Protein AF-A0A497QQV9-F1 (afdb_monomer_lite)

Radius of gyration: 10.22 Å; chains: 1; bounding box: 28×14×23 Å

pLDDT: mean 94.2, std 7.37, range [58.88, 97.94]

Secondary structure (DSSP, 8-state):
-EEEEEE--SHHHHHHHHHHTT-TTEEEEEEE--S--

Foldseek 3Di:
DDEDEFEDPPPVSVVVCVVLVPDPVYPYYHYHYPDDD

Sequence (37 aa):
MVHIAIAGTGRVGQGVAYTLMFEKYVDKLTLVDTAPN

Structure (mmCIF, N/CA/C/O backbone):
data_AF-A0A497QQV9-F1
#
_entry.id   AF-A0A497QQV9-F1
#
loop_
_atom_site.group_PDB
_atom_site.id
_atom_site.type_symbol
_atom_site.label_atom_id
_atom_site.label_alt_id
_atom_site.label_comp_id
_atom_site.label_asym_id
_atom_site.label_entity_id
_atom_site.label_seq_id
_atom_site.pdbx_PDB_ins_code
_atom_site.Cartn_x
_atom_site.Cartn_y
_atom_site.Cartn_z
_atom_site.occupancy
_atom_site.B_iso_or_equiv
_atom_site.auth_seq_id
_atom_site.auth_comp_id
_atom_site.auth_asym_id
_atom_site.auth_atom_id
_atom_site.pdbx_PDB_model_num
ATOM 1 N N . MET A 1 1 ? -15.022 -3.986 8.021 1.00 84.12 1 MET A N 1
ATOM 2 C CA . MET A 1 1 ? -13.567 -4.192 7.885 1.00 84.12 1 MET A CA 1
ATOM 3 C C . MET A 1 1 ? -13.270 -4.374 6.405 1.00 84.12 1 MET A C 1
ATOM 5 O O . MET A 1 1 ? -14.141 -4.900 5.714 1.00 84.12 1 MET A O 1
ATOM 9 N N . VAL A 1 2 ? -12.156 -3.823 5.919 1.00 96.75 2 VAL A N 1
ATOM 10 C CA . VAL A 1 2 ? -11.793 -3.727 4.499 1.00 96.75 2 VAL A CA 1
ATOM 11 C C . VAL A 1 2 ? -10.335 -4.143 4.271 1.00 96.75 2 VAL A C 1
ATOM 13 O O . VAL A 1 2 ? -9.411 -3.581 4.862 1.00 96.75 2 VAL A O 1
ATOM 16 N N . HIS A 1 3 ? -10.133 -5.056 3.321 1.00 97.31 3 HIS A N 1
ATOM 17 C CA . HIS A 1 3 ? -8.820 -5.383 2.771 1.00 97.31 3 HIS A CA 1
ATOM 18 C C . HIS A 1 3 ? -8.538 -4.481 1.567 1.00 97.31 3 HIS A C 1
ATOM 20 O O . HIS A 1 3 ? -9.323 -4.437 0.620 1.00 97.31 3 HIS A O 1
ATOM 26 N N . ILE A 1 4 ? -7.417 -3.760 1.599 1.00 97.12 4 ILE A N 1
ATOM 27 C CA . ILE A 1 4 ? -7.002 -2.842 0.536 1.00 97.12 4 ILE A CA 1
ATOM 28 C C . ILE A 1 4 ? -5.713 -3.342 -0.126 1.00 97.12 4 ILE A C 1
ATOM 30 O O . ILE A 1 4 ? -4.750 -3.712 0.548 1.00 97.12 4 ILE A O 1
ATOM 34 N N . ALA A 1 5 ? -5.685 -3.322 -1.458 1.00 97.19 5 ALA A N 1
ATOM 35 C CA . ALA A 1 5 ? -4.480 -3.542 -2.249 1.00 97.19 5 ALA A CA 1
ATOM 36 C C . ALA A 1 5 ? -3.982 -2.216 -2.842 1.00 97.19 5 ALA A C 1
ATOM 38 O O . ALA A 1 5 ? -4.766 -1.446 -3.394 1.00 97.19 5 ALA A O 1
ATOM 39 N N . ILE A 1 6 ? -2.679 -1.962 -2.738 1.00 97.31 6 ILE A N 1
ATOM 40 C CA . ILE A 1 6 ? -2.003 -0.784 -3.284 1.00 97.31 6 ILE A CA 1
ATOM 41 C C . ILE A 1 6 ? -1.063 -1.260 -4.387 1.00 97.31 6 ILE A C 1
ATOM 43 O O . ILE A 1 6 ? -0.134 -2.025 -4.126 1.00 97.31 6 ILE A O 1
ATOM 47 N N . ALA A 1 7 ? -1.318 -0.809 -5.615 1.00 96.50 7 ALA A N 1
ATOM 48 C CA . ALA A 1 7 ? -0.474 -1.074 -6.773 1.00 96.50 7 ALA A CA 1
ATOM 49 C C . ALA A 1 7 ? 0.489 0.102 -7.008 1.00 96.50 7 ALA A C 1
ATOM 51 O O . ALA A 1 7 ? 0.056 1.239 -7.195 1.00 96.50 7 ALA A O 1
ATOM 52 N N . GLY A 1 8 ? 1.787 -0.191 -7.001 1.00 95.44 8 GLY A N 1
ATOM 53 C CA . GLY A 1 8 ? 2.890 0.763 -7.013 1.00 95.44 8 GLY A CA 1
ATOM 54 C C . GLY A 1 8 ? 3.370 1.090 -5.598 1.00 95.44 8 GLY A C 1
ATOM 55 O O . GLY A 1 8 ? 2.631 1.652 -4.795 1.00 95.44 8 GLY A O 1
ATOM 56 N N . THR A 1 9 ? 4.633 0.782 -5.301 1.00 94.31 9 THR A N 1
ATOM 57 C CA . THR A 1 9 ? 5.300 0.986 -3.999 1.00 94.31 9 THR A CA 1
ATOM 58 C C . THR A 1 9 ? 6.326 2.121 -4.020 1.00 94.31 9 THR A C 1
ATOM 60 O O . THR A 1 9 ? 7.179 2.231 -3.141 1.00 94.31 9 THR A O 1
ATOM 63 N N . GLY A 1 10 ? 6.214 3.020 -5.002 1.00 94.06 10 GLY A N 1
ATOM 64 C CA . GLY A 1 10 ? 6.946 4.285 -5.026 1.00 94.06 10 GLY A CA 1
ATOM 65 C C . GLY A 1 10 ? 6.471 5.274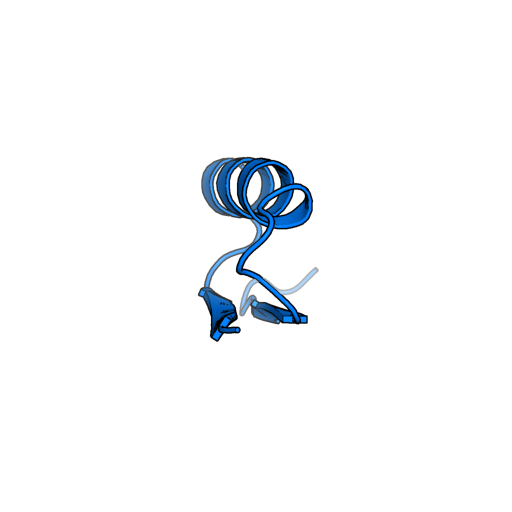 -3.950 1.00 94.06 10 GLY A C 1
ATOM 66 O O . GLY A 1 10 ? 5.650 4.957 -3.090 1.00 94.06 10 GLY A O 1
ATOM 67 N N . ARG A 1 11 ? 6.941 6.525 -4.029 1.00 95.88 11 ARG A N 1
ATOM 68 C CA . ARG A 1 11 ? 6.714 7.566 -2.999 1.00 95.88 11 ARG A CA 1
ATOM 69 C C . ARG A 1 11 ? 5.243 7.743 -2.603 1.00 95.88 11 ARG A C 1
ATOM 71 O O . ARG A 1 11 ? 4.936 7.885 -1.425 1.00 95.88 11 ARG A O 1
ATOM 78 N N . VAL A 1 12 ? 4.341 7.733 -3.586 1.00 96.88 12 VAL A N 1
ATOM 79 C CA . VAL A 1 12 ? 2.897 7.894 -3.349 1.00 96.88 12 VAL A CA 1
ATOM 80 C C . VAL A 1 12 ? 2.309 6.644 -2.700 1.00 96.88 12 VAL A C 1
ATOM 82 O O . VAL A 1 12 ? 1.619 6.754 -1.692 1.00 96.88 12 VAL A O 1
ATOM 85 N N . GLY A 1 13 ? 2.625 5.462 -3.233 1.00 96.81 13 GLY A N 1
ATOM 86 C CA . GLY A 1 13 ? 2.130 4.194 -2.701 1.00 96.81 13 GLY A CA 1
ATOM 87 C C . GLY A 1 13 ? 2.550 3.957 -1.255 1.00 96.81 13 GLY A C 1
ATOM 88 O O . GLY A 1 13 ? 1.731 3.547 -0.439 1.00 96.81 13 GLY A O 1
ATOM 89 N N . GLN A 1 14 ? 3.791 4.307 -0.909 1.00 95.81 14 GLN A N 1
ATOM 90 C CA . GLN A 1 14 ? 4.287 4.250 0.468 1.00 95.81 14 GLN A CA 1
ATOM 91 C C . GLN A 1 14 ? 3.548 5.218 1.395 1.00 95.81 14 GLN A C 1
ATOM 93 O O . GLN A 1 14 ? 3.173 4.828 2.497 1.00 95.81 14 GLN A O 1
ATOM 98 N N . GLY A 1 15 ? 3.291 6.454 0.951 1.00 97.94 15 GLY A N 1
ATOM 99 C CA . GLY A 1 15 ? 2.517 7.423 1.732 1.00 97.94 15 GLY A CA 1
ATOM 100 C C . GLY A 1 15 ? 1.089 6.943 1.999 1.00 97.94 15 GLY A C 1
ATOM 101 O O . GLY A 1 15 ? 0.629 6.969 3.137 1.00 97.94 15 GLY A O 1
ATOM 102 N N . VAL A 1 16 ? 0.418 6.423 0.969 1.00 97.12 16 VAL A N 1
ATOM 103 C CA . VAL A 1 16 ? -0.938 5.864 1.087 1.00 97.12 16 VAL A CA 1
ATOM 104 C C . VAL A 1 16 ? -0.950 4.638 2.001 1.00 97.12 16 VAL A C 1
ATOM 106 O O . VAL A 1 16 ? -1.810 4.542 2.875 1.00 97.12 16 VAL A O 1
ATOM 109 N N . ALA A 1 17 ? 0.017 3.729 1.851 1.00 97.06 17 ALA A N 1
ATOM 110 C CA . ALA A 1 17 ? 0.149 2.554 2.708 1.00 97.06 17 ALA A CA 1
ATOM 111 C C . ALA A 1 17 ? 0.329 2.948 4.176 1.00 97.06 17 ALA A C 1
ATOM 113 O O . ALA A 1 17 ? -0.348 2.397 5.039 1.00 97.06 17 ALA A O 1
ATOM 114 N N . TYR A 1 18 ? 1.191 3.932 4.448 1.00 96.62 18 TYR A N 1
ATOM 115 C CA . TYR A 1 18 ? 1.442 4.424 5.799 1.00 96.62 18 TYR A CA 1
ATOM 116 C C . TYR A 1 18 ? 0.184 5.017 6.434 1.00 96.62 18 TYR A C 1
ATOM 118 O O . TYR A 1 18 ? -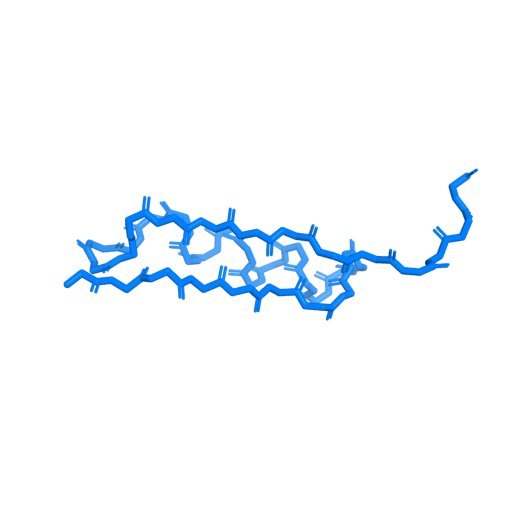0.138 4.682 7.569 1.00 96.62 18 TYR A O 1
ATOM 126 N N . THR A 1 19 ? -0.566 5.847 5.706 1.00 96.69 19 THR A N 1
ATOM 127 C CA . THR A 1 19 ? -1.826 6.410 6.212 1.00 96.69 19 THR A CA 1
ATOM 128 C C . THR A 1 19 ? -2.860 5.320 6.491 1.00 96.69 19 THR A C 1
ATOM 130 O O . THR A 1 19 ? -3.444 5.293 7.569 1.00 96.69 19 THR A O 1
ATOM 133 N N . LEU A 1 20 ? -3.069 4.394 5.551 1.00 96.06 20 LEU A N 1
ATOM 134 C CA . LEU A 1 20 ? -4.091 3.351 5.682 1.00 96.06 20 LEU A CA 1
ATOM 135 C C . LEU A 1 20 ? -3.763 2.308 6.756 1.00 96.06 20 LEU A C 1
ATOM 137 O O . LEU A 1 20 ? -4.674 1.658 7.262 1.00 96.06 20 LEU A O 1
ATOM 141 N N . MET A 1 21 ? -2.490 2.157 7.127 1.00 95.25 21 MET A N 1
ATOM 142 C CA . MET A 1 21 ? -2.046 1.205 8.149 1.00 95.25 21 MET A CA 1
ATOM 143 C C . MET A 1 21 ? -2.608 1.510 9.545 1.00 95.25 21 MET A C 1
ATOM 145 O O . MET A 1 21 ? -2.722 0.600 10.363 1.00 95.25 21 MET A O 1
ATOM 149 N N . PHE A 1 22 ? -2.971 2.764 9.823 1.00 95.38 22 PHE A N 1
ATOM 150 C CA . PHE A 1 22 ? -3.507 3.187 11.123 1.00 95.38 22 PHE A CA 1
ATOM 151 C C . PHE A 1 22 ? -5.031 3.298 11.149 1.00 95.38 22 PHE A C 1
ATOM 153 O O . PHE A 1 22 ? -5.615 3.655 12.176 1.00 95.38 22 PHE A O 1
ATOM 160 N N . GLU A 1 23 ? -5.687 2.968 10.040 1.00 96.25 23 GLU A N 1
ATOM 161 C CA . GLU A 1 23 ? -7.092 3.268 9.870 1.00 96.25 23 GLU A CA 1
ATOM 162 C C . GLU A 1 23 ? -7.980 2.140 10.386 1.00 96.25 23 GLU A C 1
ATOM 164 O O . GLU A 1 23 ? -7.887 0.992 9.964 1.00 96.25 23 GLU A O 1
ATOM 169 N N . LYS A 1 24 ? -8.883 2.476 11.318 1.00 95.94 24 LYS A N 1
ATOM 170 C CA . LYS A 1 24 ? -9.641 1.508 12.141 1.00 95.94 24 LYS A CA 1
ATOM 171 C C . LYS A 1 24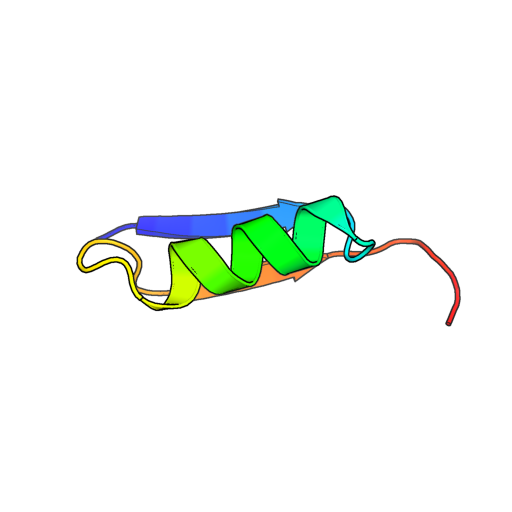 ? -10.468 0.490 11.356 1.00 95.94 24 LYS A C 1
ATOM 173 O O . LYS A 1 24 ? -10.873 -0.530 11.909 1.00 95.94 24 LYS A O 1
ATOM 178 N N . TYR A 1 25 ? -10.782 0.794 10.102 1.00 95.94 25 TYR A N 1
ATOM 179 C CA . TYR A 1 25 ? -11.603 -0.059 9.251 1.00 95.94 25 TYR A CA 1
ATOM 180 C C . TYR A 1 25 ? -10.781 -0.959 8.330 1.00 95.94 25 TYR A C 1
ATOM 182 O O . TYR A 1 25 ? -11.372 -1.849 7.718 1.00 95.94 25 TYR A O 1
ATOM 190 N N . VAL A 1 26 ? -9.466 -0.749 8.238 1.00 97.12 26 VAL A N 1
ATOM 191 C CA . VAL A 1 26 ? -8.555 -1.523 7.395 1.00 97.12 26 VAL A CA 1
ATOM 192 C C . VAL A 1 26 ? -8.006 -2.691 8.205 1.00 97.12 26 VAL A C 1
ATOM 194 O O . VAL A 1 26 ? -7.270 -2.498 9.167 1.00 97.12 26 VAL A O 1
ATOM 197 N N . ASP A 1 27 ? -8.372 -3.915 7.831 1.00 97.25 27 ASP A N 1
ATOM 198 C CA . ASP A 1 27 ? -7.879 -5.131 8.495 1.00 97.25 27 ASP A CA 1
ATOM 199 C C . ASP A 1 27 ? -6.628 -5.703 7.822 1.00 97.25 27 ASP A C 1
ATOM 201 O O . ASP A 1 27 ? -5.812 -6.358 8.472 1.00 97.25 27 ASP A O 1
ATOM 205 N N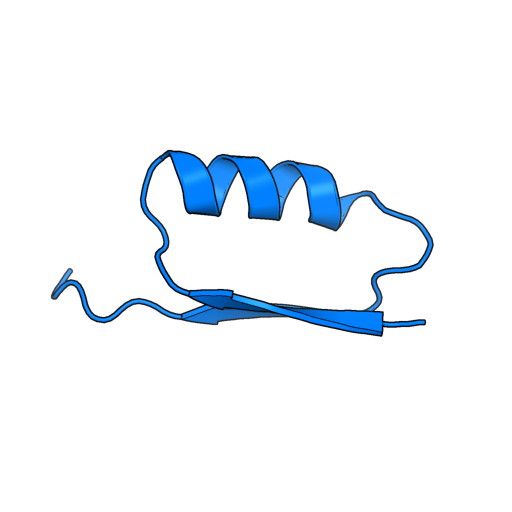 . LYS A 1 28 ? -6.457 -5.450 6.521 1.00 97.38 28 LYS A N 1
ATOM 206 C CA . LYS A 1 28 ? -5.346 -5.991 5.743 1.00 97.38 28 LYS A CA 1
ATOM 207 C C . LYS A 1 28 ? -4.912 -5.030 4.646 1.00 97.38 28 LYS A C 1
ATOM 209 O O . LYS A 1 28 ? -5.739 -4.428 3.962 1.00 97.38 28 LYS A O 1
ATOM 214 N N . LEU A 1 29 ? -3.599 -4.959 4.441 1.00 97.31 29 LEU A N 1
ATOM 215 C CA . LEU A 1 29 ? -2.969 -4.256 3.328 1.00 97.31 29 LEU A CA 1
ATOM 216 C C . LEU A 1 29 ? -2.157 -5.232 2.476 1.00 97.31 29 LEU A C 1
ATOM 218 O O . LEU A 1 29 ? -1.465 -6.111 2.991 1.00 97.31 29 LEU A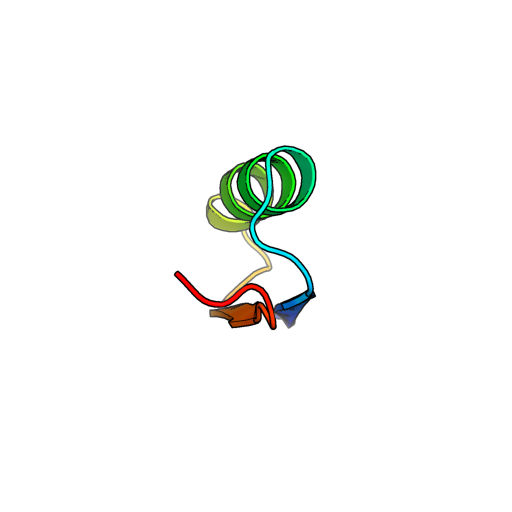 O 1
ATOM 222 N N . THR A 1 30 ? -2.239 -5.087 1.158 1.00 97.69 30 THR A N 1
ATOM 223 C CA . THR A 1 30 ? -1.384 -5.804 0.205 1.00 97.69 30 THR A CA 1
ATOM 224 C C . THR A 1 30 ? -0.696 -4.801 -0.698 1.00 97.69 30 THR A C 1
ATOM 226 O O . THR A 1 30 ? -1.355 -3.972 -1.313 1.00 97.69 30 THR A O 1
ATOM 229 N N . LEU A 1 31 ? 0.629 -4.874 -0.768 1.00 96.44 31 LEU A N 1
ATOM 230 C CA . LEU A 1 31 ? 1.439 -4.026 -1.634 1.00 96.44 31 LEU A CA 1
ATOM 231 C C . LEU A 1 31 ? 1.853 -4.835 -2.861 1.00 96.44 31 LEU A C 1
ATOM 233 O O . LEU A 1 31 ? 2.326 -5.962 -2.723 1.00 96.44 31 LEU A O 1
ATOM 237 N N . VAL A 1 32 ? 1.653 -4.268 -4.045 1.00 95.62 32 VAL A N 1
ATOM 238 C CA . VAL A 1 32 ? 1.999 -4.884 -5.328 1.00 95.62 32 VAL A CA 1
ATOM 239 C C . VAL A 1 32 ? 2.872 -3.910 -6.098 1.00 95.62 32 VAL A C 1
ATOM 241 O O . VAL A 1 32 ? 2.509 -2.748 -6.245 1.00 95.62 32 VAL A O 1
ATOM 244 N N . ASP A 1 33 ? 3.999 -4.377 -6.619 1.00 95.19 33 ASP A N 1
ATOM 245 C CA . ASP A 1 33 ? 4.822 -3.614 -7.552 1.00 95.19 33 ASP A CA 1
ATOM 246 C C . ASP A 1 33 ? 5.284 -4.514 -8.698 1.00 95.19 33 ASP A C 1
ATOM 248 O O . ASP A 1 33 ? 5.390 -5.731 -8.548 1.00 95.19 33 ASP A O 1
ATOM 252 N N . THR A 1 34 ? 5.532 -3.900 -9.847 1.00 93.81 34 THR A N 1
AT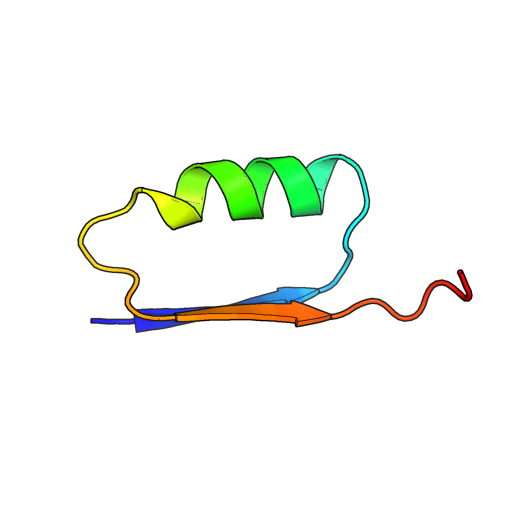OM 253 C CA . THR A 1 34 ? 6.121 -4.537 -11.028 1.00 93.81 34 THR A CA 1
ATOM 254 C C . THR A 1 34 ? 7.536 -4.039 -11.290 1.00 93.81 34 THR A C 1
ATOM 256 O O . THR A 1 34 ? 8.199 -4.562 -12.184 1.00 93.81 34 THR A O 1
ATOM 259 N N . ALA A 1 35 ? 7.989 -3.010 -10.568 1.00 90.00 35 ALA A N 1
ATOM 260 C CA . ALA A 1 35 ? 9.360 -2.547 -10.642 1.00 90.00 35 ALA A CA 1
ATOM 261 C C . ALA A 1 35 ? 10.304 -3.703 -10.258 1.00 90.00 35 ALA A C 1
ATOM 263 O O . ALA A 1 35 ? 10.138 -4.296 -9.188 1.00 90.00 35 ALA A O 1
ATOM 264 N N . PRO A 1 36 ? 11.270 -4.057 -11.123 1.00 72.88 36 PRO A N 1
ATOM 265 C CA . PRO A 1 36 ? 12.322 -4.980 -10.739 1.00 72.88 36 PRO A CA 1
ATOM 266 C C . PRO A 1 36 ? 13.187 -4.272 -9.693 1.00 72.88 36 PRO A C 1
ATOM 268 O O . PRO A 1 36 ? 13.753 -3.217 -9.979 1.00 72.88 36 PRO A O 1
ATOM 271 N N . ASN A 1 37 ? 13.219 -4.816 -8.477 1.00 58.88 37 ASN A N 1
ATOM 272 C CA . ASN A 1 37 ? 14.094 -4.332 -7.407 1.00 58.88 37 ASN A CA 1
ATOM 273 C C . ASN A 1 37 ? 15.557 -4.675 -7.690 1.00 58.88 37 ASN A C 1
ATOM 275 O O . ASN A 1 37 ? 15.804 -5.811 -8.159 1.00 58.88 37 ASN A O 1
#